Protein AF-A0AAN5BZ88-F1 (afdb_monomer_lite)

Secondary structure (DSSP, 8-state):
---------------SS-TTS-SSSPPP---GGGTSS---EEEEETTEEEEE--SSTTEEE-STTEEEEPPTTS-HHHHHHHHHHHHHHHS--TTEEEEEETTTTEEEEEETTT--EEEE--HHHHHHHSHHHHHHH-GGG--------GGGEEE--HHHHHHHH-

Structure (mmCIF, N/CA/C/O backbone):
data_AF-A0AAN5BZ88-F1
#
_entry.id   AF-A0AAN5BZ88-F1
#
loop_
_atom_site.group_PDB
_atom_site.id
_atom_site.type_symbol
_atom_site.label_atom_id
_atom_site.label_alt_id
_atom_site.label_comp_id
_atom_site.label_asym_id
_atom_site.label_entity_id
_atom_site.label_seq_id
_atom_site.pdbx_PDB_ins_code
_atom_site.Cartn_x
_atom_site.Cartn_y
_atom_site.Cartn_z
_atom_site.occupancy
_atom_site.B_iso_or_equiv
_atom_site.auth_seq_id
_atom_site.auth_comp_id
_atom_site.auth_asym_id
_atom_site.auth_atom_id
_atom_site.pdbx_PDB_model_num
ATOM 1 N N . MET A 1 1 ? 9.067 23.590 10.297 1.00 27.31 1 MET A N 1
ATOM 2 C CA . MET A 1 1 ? 9.385 24.042 8.923 1.00 27.31 1 MET A CA 1
ATOM 3 C C . MET A 1 1 ? 8.550 23.184 7.978 1.00 27.31 1 MET A C 1
ATOM 5 O O . MET A 1 1 ? 8.469 21.992 8.238 1.00 27.31 1 MET A O 1
ATOM 9 N N . PRO A 1 2 ? 7.792 23.777 7.044 1.00 32.28 2 PRO A N 1
ATOM 10 C CA . PRO A 1 2 ? 6.491 23.248 6.640 1.00 32.28 2 PRO A CA 1
ATOM 11 C C . PRO A 1 2 ? 6.585 22.141 5.582 1.00 32.28 2 PRO A C 1
ATOM 13 O O . PRO A 1 2 ? 7.257 22.300 4.566 1.00 32.28 2 PRO A O 1
ATOM 16 N N . TYR A 1 3 ? 5.845 21.057 5.822 1.00 22.91 3 TYR A N 1
ATOM 17 C CA . TYR A 1 3 ? 5.547 19.994 4.866 1.00 22.91 3 TYR A CA 1
ATOM 18 C C . TYR A 1 3 ? 4.835 20.581 3.638 1.00 22.91 3 TYR A C 1
ATOM 20 O O . TYR A 1 3 ? 3.753 21.159 3.759 1.00 22.91 3 TYR A O 1
ATOM 28 N N . ARG A 1 4 ? 5.443 20.458 2.452 1.00 26.28 4 ARG A N 1
ATOM 29 C CA . ARG A 1 4 ? 4.781 20.749 1.174 1.00 26.28 4 ARG A CA 1
ATOM 30 C C . ARG A 1 4 ? 4.199 19.456 0.619 1.00 26.28 4 ARG A C 1
ATOM 32 O O . ARG A 1 4 ? 4.914 18.612 0.099 1.00 26.28 4 ARG A O 1
ATOM 39 N N . ILE A 1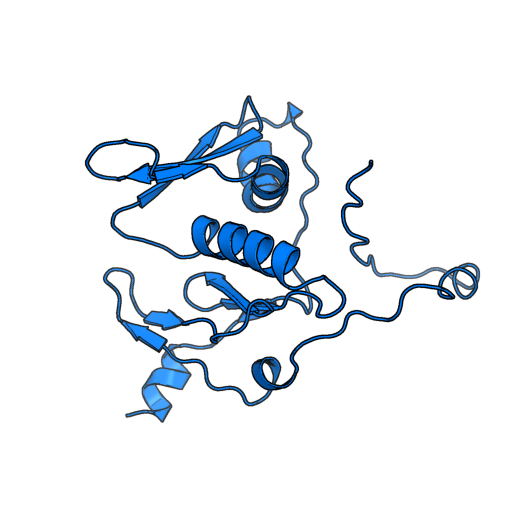 5 ? 2.887 19.345 0.768 1.00 30.27 5 ILE A N 1
ATOM 40 C CA . ILE A 1 5 ? 2.024 18.376 0.097 1.00 30.27 5 ILE A CA 1
ATOM 41 C C . ILE A 1 5 ? 1.945 18.757 -1.400 1.00 30.27 5 ILE A C 1
ATOM 43 O O . ILE A 1 5 ? 1.919 19.942 -1.730 1.00 30.27 5 ILE A O 1
ATOM 47 N N . PHE A 1 6 ? 1.973 17.738 -2.268 1.00 26.97 6 PHE A N 1
ATOM 48 C CA . PHE A 1 6 ? 2.027 17.725 -3.744 1.00 26.97 6 PHE A CA 1
ATOM 49 C C . PHE A 1 6 ? 1.334 18.873 -4.512 1.00 26.97 6 PHE A C 1
ATOM 51 O O . PHE A 1 6 ? 0.249 19.305 -4.124 1.00 26.97 6 PHE A O 1
ATOM 58 N N . PRO A 1 7 ? 1.809 19.221 -5.727 1.00 32.03 7 PRO A N 1
ATOM 59 C CA . PRO A 1 7 ? 0.920 19.629 -6.806 1.00 32.03 7 PRO A CA 1
ATOM 60 C C . PRO A 1 7 ? 0.416 18.390 -7.572 1.00 32.03 7 PRO A C 1
ATOM 62 O O . PRO A 1 7 ? 1.154 17.755 -8.321 1.00 32.03 7 PRO A O 1
ATOM 65 N N . ILE A 1 8 ? -0.865 18.061 -7.395 1.00 37.75 8 ILE A N 1
ATOM 66 C CA . ILE A 1 8 ? -1.604 17.127 -8.256 1.00 37.75 8 ILE A CA 1
ATOM 67 C C . ILE A 1 8 ? -2.076 17.920 -9.480 1.00 37.75 8 ILE A C 1
ATOM 69 O O . ILE A 1 8 ? -2.797 18.910 -9.348 1.00 37.75 8 ILE A O 1
ATOM 73 N N . ALA A 1 9 ? -1.632 17.518 -10.670 1.00 30.89 9 ALA A N 1
ATOM 74 C CA . ALA A 1 9 ? -2.003 18.153 -11.928 1.00 30.89 9 ALA A CA 1
ATOM 75 C C . ALA A 1 9 ? -3.497 17.944 -12.242 1.00 30.89 9 ALA A C 1
ATOM 77 O O . ALA A 1 9 ? -3.989 16.819 -12.274 1.00 30.89 9 ALA A O 1
ATOM 78 N N . VAL A 1 10 ? -4.204 19.044 -12.515 1.00 34.72 10 VAL A N 1
ATOM 79 C CA . VAL A 1 10 ? -5.592 19.077 -12.998 1.00 34.72 10 VAL A CA 1
ATOM 80 C C . VAL A 1 10 ? -5.574 19.455 -14.484 1.00 34.72 10 VAL A C 1
ATOM 82 O O . VAL A 1 10 ? -5.115 20.539 -14.837 1.00 34.72 10 VAL A O 1
ATOM 85 N N . GLY A 1 11 ? -6.087 18.595 -15.367 1.00 32.19 11 GLY A N 1
ATOM 86 C CA . GLY A 1 11 ? -6.571 19.003 -16.699 1.00 32.19 11 GLY A CA 1
ATOM 87 C C . GLY A 1 11 ? -8.064 19.363 -16.597 1.00 32.19 11 GLY A C 1
ATOM 88 O O . GLY A 1 11 ? -8.775 18.725 -15.835 1.00 32.19 11 GLY A O 1
ATOM 89 N N . THR A 1 12 ? -8.657 20.336 -17.297 1.00 37.38 12 THR A N 1
ATOM 90 C CA . THR A 1 12 ? -8.427 20.795 -18.675 1.00 37.38 12 THR A CA 1
ATOM 91 C C . THR A 1 12 ? -9.081 22.174 -18.957 1.00 37.38 12 THR A C 1
ATOM 93 O O . THR A 1 12 ? -10.163 22.476 -18.471 1.00 37.38 12 THR A O 1
ATOM 96 N N . SER A 1 13 ? -8.421 22.951 -19.834 1.00 34.69 13 SER A N 1
ATOM 97 C CA . SER A 1 13 ? -8.911 23.999 -20.763 1.00 34.69 13 SER A CA 1
ATOM 98 C C . SER A 1 13 ? -9.589 25.296 -20.260 1.00 34.69 13 SER A C 1
ATOM 100 O O . SER A 1 13 ? -10.814 25.383 -20.185 1.00 34.69 13 SER A O 1
ATOM 102 N N . ARG A 1 14 ? -8.797 26.386 -20.195 1.00 33.75 14 ARG A N 1
ATOM 103 C CA . ARG A 1 14 ? -9.048 27.661 -20.920 1.00 33.75 14 ARG A CA 1
ATOM 104 C C . ARG A 1 14 ? -7.797 28.570 -20.918 1.00 33.75 14 ARG A C 1
ATOM 106 O O . ARG A 1 14 ? -7.418 29.108 -19.888 1.00 33.75 14 ARG A O 1
ATOM 113 N N . SER A 1 15 ? -7.170 28.659 -22.095 1.00 39.72 15 SER A N 1
ATOM 114 C CA . SER A 1 15 ? -6.386 29.772 -22.677 1.00 39.72 15 SER A CA 1
ATOM 115 C C . SER A 1 15 ? -5.471 30.648 -21.787 1.00 39.72 15 SER A C 1
ATOM 117 O O . SER A 1 15 ? -5.923 31.531 -21.065 1.00 39.72 15 SER A O 1
ATOM 119 N N . ASP A 1 16 ? -4.163 30.474 -22.014 1.00 41.78 16 ASP A N 1
ATOM 120 C CA . ASP A 1 16 ? -3.139 31.527 -22.186 1.00 41.78 16 ASP A CA 1
ATOM 121 C C . ASP A 1 16 ? -2.553 32.334 -21.014 1.00 41.78 16 ASP A C 1
ATOM 123 O O . ASP A 1 16 ? -1.694 33.177 -21.262 1.00 41.78 16 ASP A O 1
ATOM 127 N N . THR A 1 17 ? -2.839 32.037 -19.743 1.00 37.75 17 THR A N 1
ATOM 128 C CA . THR A 1 17 ? -2.196 32.780 -18.625 1.00 37.75 17 THR A CA 1
ATOM 129 C C . THR A 1 17 ? -1.258 31.984 -17.715 1.00 37.75 17 THR A C 1
ATOM 131 O O . THR A 1 17 ? -0.637 32.572 -16.834 1.00 37.75 17 THR A O 1
ATOM 134 N N . TRP A 1 18 ? -1.036 30.687 -17.955 1.00 32.50 18 TRP A N 1
ATOM 135 C CA . TRP A 1 18 ? -0.241 29.852 -17.028 1.00 32.50 18 TRP A CA 1
ATOM 136 C C . TRP A 1 18 ? 1.118 29.379 -17.556 1.00 32.50 18 TRP A C 1
ATOM 138 O O . TRP A 1 18 ? 1.878 28.761 -16.813 1.00 32.50 18 TRP A O 1
ATOM 148 N N . LYS A 1 19 ? 1.498 29.737 -18.793 1.00 32.94 19 LYS A N 1
ATOM 149 C CA . LYS A 1 19 ? 2.838 29.428 -19.336 1.00 32.94 19 LYS A CA 1
ATOM 150 C C . LYS A 1 19 ? 3.992 30.058 -18.535 1.00 32.94 19 LYS A C 1
ATOM 152 O O . LYS A 1 19 ? 5.121 29.609 -18.672 1.00 32.94 19 LYS A O 1
ATOM 157 N N . ALA A 1 20 ? 3.726 31.063 -17.698 1.00 34.03 20 ALA A N 1
ATOM 158 C CA . ALA A 1 20 ? 4.763 31.828 -17.003 1.00 34.03 20 ALA A CA 1
ATOM 159 C C . ALA A 1 20 ? 5.091 31.349 -15.572 1.00 34.03 20 ALA A C 1
ATOM 161 O O . ALA A 1 20 ? 6.112 31.758 -15.031 1.00 34.03 20 ALA A O 1
ATOM 162 N N . ALA A 1 21 ? 4.286 30.469 -14.960 1.00 35.28 21 ALA A N 1
ATOM 163 C CA . ALA A 1 21 ? 4.571 29.939 -13.614 1.00 35.28 21 ALA A CA 1
ATOM 164 C C . ALA A 1 21 ? 5.312 28.584 -13.627 1.00 35.28 21 ALA A C 1
ATOM 166 O O . ALA A 1 21 ? 5.733 28.097 -12.581 1.00 35.28 21 ALA A O 1
ATOM 167 N N . ALA A 1 22 ? 5.523 27.994 -14.809 1.00 39.91 22 ALA A N 1
ATOM 168 C CA . ALA A 1 22 ? 6.219 26.721 -15.025 1.00 39.91 22 ALA A CA 1
ATOM 169 C C . ALA A 1 22 ? 7.761 26.843 -15.046 1.00 39.91 22 ALA A C 1
ATOM 171 O O . ALA A 1 22 ? 8.439 26.044 -15.684 1.00 39.91 22 ALA A O 1
ATOM 172 N N . LEU A 1 23 ? 8.331 27.857 -14.389 1.00 42.75 23 LEU A N 1
ATOM 173 C CA . LEU A 1 23 ? 9.754 28.200 -14.503 1.00 42.75 23 LEU A CA 1
ATOM 174 C C . LEU A 1 23 ? 10.637 27.761 -13.319 1.00 42.75 23 LEU A C 1
ATOM 176 O O . LEU A 1 23 ? 11.760 28.244 -13.221 1.00 42.75 23 LEU A O 1
ATOM 180 N N . ALA A 1 24 ? 10.204 26.847 -12.435 1.00 45.47 24 ALA A N 1
ATOM 181 C CA . ALA A 1 24 ? 11.091 26.411 -11.338 1.00 45.47 24 ALA A CA 1
ATOM 182 C C . ALA A 1 24 ? 10.955 24.976 -10.783 1.00 45.47 24 ALA A C 1
ATOM 184 O O . ALA A 1 24 ? 11.703 24.648 -9.867 1.00 45.47 24 ALA A O 1
ATOM 185 N N . ILE A 1 25 ? 10.074 24.103 -11.285 1.00 45.97 25 ILE A N 1
ATOM 186 C CA . ILE A 1 25 ? 10.046 22.684 -10.869 1.00 45.97 25 ILE A CA 1
ATOM 187 C C . ILE A 1 25 ? 9.782 21.853 -12.124 1.00 45.97 25 ILE A C 1
ATOM 189 O O . ILE A 1 25 ? 8.784 22.078 -12.807 1.00 45.97 25 ILE A O 1
ATOM 193 N N . GLY A 1 26 ? 10.729 20.990 -12.494 1.00 56.44 26 GLY A N 1
ATOM 194 C CA . GLY A 1 26 ? 10.653 20.184 -13.713 1.00 56.44 26 GLY A CA 1
ATOM 195 C C . GLY A 1 26 ? 9.444 19.248 -13.721 1.00 56.44 26 GLY A C 1
ATOM 196 O O . GLY A 1 26 ? 8.813 19.021 -12.692 1.00 56.44 26 GLY A O 1
ATOM 197 N N . SER A 1 27 ? 9.121 18.685 -14.885 1.00 66.06 27 SER A N 1
ATOM 198 C CA . SER A 1 27 ? 8.143 17.596 -14.962 1.00 66.06 27 SER A CA 1
ATOM 199 C C . SER A 1 27 ? 8.589 16.417 -14.083 1.00 66.06 27 SER A C 1
ATOM 201 O O . SER A 1 27 ? 9.800 16.196 -13.977 1.00 66.06 27 SER A O 1
ATOM 203 N N . PRO A 1 28 ? 7.648 15.675 -13.470 1.00 69.44 28 PRO A N 1
ATOM 204 C CA . PRO A 1 28 ? 7.963 14.484 -12.696 1.00 69.44 28 PRO A CA 1
ATOM 205 C C . PRO A 1 28 ? 8.879 13.535 -13.450 1.00 69.44 28 PRO A C 1
ATOM 207 O O . PRO A 1 28 ? 8.694 13.324 -14.653 1.00 69.44 28 PRO A O 1
ATOM 210 N N . THR A 1 29 ? 9.845 12.952 -12.750 1.00 81.69 29 THR A N 1
ATOM 211 C CA . THR A 1 29 ? 10.758 11.976 -13.343 1.00 81.69 29 THR A CA 1
ATOM 212 C C . THR A 1 29 ? 10.510 10.599 -12.745 1.00 81.69 29 THR A C 1
ATOM 214 O O . THR A 1 29 ? 10.405 10.437 -11.533 1.00 81.69 29 THR A O 1
ATOM 217 N N . PHE A 1 30 ? 10.405 9.588 -13.606 1.00 82.56 30 PHE A N 1
ATOM 218 C CA . PHE A 1 30 ? 10.119 8.211 -13.213 1.00 82.56 30 PHE A CA 1
ATOM 219 C C . PHE A 1 30 ? 11.254 7.268 -13.587 1.00 82.56 30 PHE A C 1
ATOM 221 O O . PHE A 1 30 ? 12.016 7.514 -14.521 1.00 82.56 30 PHE A O 1
ATOM 228 N N . GLN A 1 31 ? 11.307 6.124 -12.905 1.00 81.44 31 GLN A N 1
ATOM 229 C CA . GLN A 1 31 ? 12.074 4.972 -13.373 1.00 81.44 31 GLN A CA 1
ATOM 230 C C . GLN A 1 31 ? 11.318 4.282 -14.520 1.00 81.44 31 GLN A C 1
ATOM 232 O O . GLN A 1 31 ? 10.612 3.292 -14.323 1.00 81.44 31 GLN A O 1
ATOM 237 N N . GLU A 1 32 ? 11.440 4.847 -15.724 1.00 80.25 32 GLU A N 1
ATOM 238 C CA . GLU A 1 32 ? 10.745 4.388 -16.940 1.00 80.25 32 GLU A CA 1
ATOM 239 C C . GLU A 1 32 ? 11.026 2.919 -17.291 1.00 80.25 32 GLU A C 1
ATOM 241 O O . GLU A 1 32 ? 10.180 2.241 -17.878 1.00 80.25 32 GLU A O 1
ATOM 246 N N . GLU A 1 33 ? 12.176 2.390 -16.864 1.00 79.06 33 GLU A N 1
ATOM 247 C CA . GLU A 1 33 ? 12.562 0.985 -17.037 1.00 79.06 33 GLU A CA 1
ATOM 248 C C . GLU A 1 33 ? 11.534 -0.014 -16.477 1.00 79.06 33 GLU A C 1
ATOM 250 O O . GLU A 1 33 ? 11.450 -1.127 -16.994 1.00 79.06 33 GLU A O 1
ATOM 255 N N . TYR A 1 34 ? 10.707 0.382 -15.495 1.00 77.56 34 TYR A N 1
ATOM 256 C CA . TYR A 1 34 ? 9.659 -0.476 -14.924 1.00 77.56 34 TYR A CA 1
ATOM 257 C C . TYR A 1 34 ? 8.240 -0.211 -15.476 1.00 77.56 34 TYR A C 1
ATOM 259 O O . TYR A 1 34 ? 7.310 -0.934 -15.117 1.00 77.56 34 TYR A O 1
ATOM 267 N N . ARG A 1 35 ? 8.039 0.788 -16.352 1.00 72.62 35 ARG A N 1
ATOM 268 C CA . ARG A 1 35 ? 6.701 1.204 -16.845 1.00 72.62 35 ARG A CA 1
ATOM 269 C C . ARG A 1 35 ? 6.289 0.573 -18.172 1.00 72.62 35 ARG A C 1
ATOM 271 O O . ARG A 1 35 ? 5.109 0.313 -18.378 1.00 72.62 35 ARG A O 1
ATOM 278 N N . GLY A 1 36 ? 7.247 0.367 -19.075 1.00 70.12 36 GLY A N 1
ATOM 279 C CA . GLY A 1 36 ? 6.990 -0.085 -20.445 1.00 70.12 36 GLY A CA 1
ATOM 280 C C . GLY A 1 36 ? 6.958 -1.608 -20.592 1.00 70.12 36 GLY A C 1
ATOM 281 O O . GLY A 1 36 ? 5.971 -2.270 -20.293 1.00 70.12 36 GLY A O 1
ATOM 282 N N . SER A 1 37 ? 8.055 -2.178 -21.090 1.00 70.38 37 SER A N 1
ATOM 283 C CA . SER A 1 37 ? 8.207 -3.616 -21.369 1.00 70.38 37 SER A CA 1
ATOM 284 C C . SER A 1 37 ? 8.541 -4.463 -20.137 1.00 70.38 37 SER A C 1
ATOM 286 O O . SER A 1 37 ? 8.846 -5.651 -20.266 1.00 70.38 37 SER A O 1
ATOM 288 N N . TYR A 1 38 ? 8.512 -3.867 -18.946 1.00 79.44 38 TYR A N 1
ATOM 289 C CA . TYR A 1 38 ? 8.860 -4.551 -17.713 1.00 79.44 38 TYR A CA 1
ATOM 290 C C . TYR A 1 38 ? 7.867 -5.664 -17.393 1.00 79.44 38 TYR A C 1
ATOM 292 O O . TYR A 1 38 ? 6.656 -5.455 -17.326 1.00 79.44 38 TYR A O 1
ATOM 300 N N . VAL A 1 39 ? 8.404 -6.856 -17.146 1.00 84.06 39 VAL A N 1
ATOM 301 C CA . VAL A 1 39 ? 7.633 -8.000 -16.666 1.00 84.06 39 VAL A CA 1
ATOM 302 C C . VAL A 1 39 ? 7.884 -8.126 -15.164 1.00 84.06 39 VAL A C 1
ATOM 304 O O . VAL A 1 39 ? 8.970 -8.571 -14.780 1.00 84.06 39 VAL A O 1
ATOM 307 N N . PRO A 1 40 ? 6.918 -7.767 -14.300 1.00 85.25 40 PRO A N 1
ATOM 308 C CA . PRO A 1 40 ? 7.124 -7.819 -12.863 1.00 85.25 40 PRO A CA 1
ATOM 309 C C . PRO A 1 40 ? 7.332 -9.253 -12.382 1.00 85.25 40 PRO A C 1
ATOM 311 O O . PRO A 1 40 ? 6.865 -10.241 -12.970 1.00 85.25 40 PRO A O 1
ATOM 314 N N . LYS A 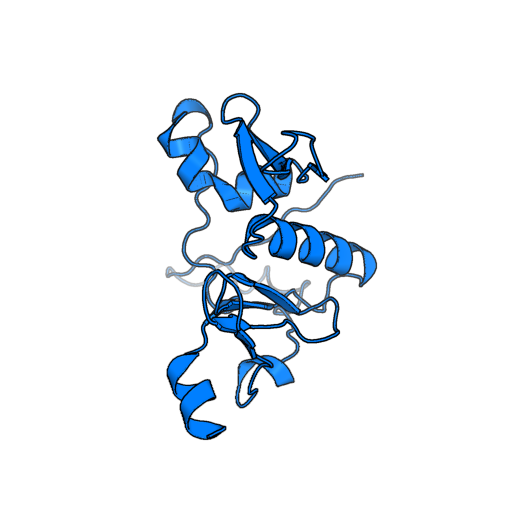1 41 ? 8.036 -9.386 -11.260 1.00 89.06 41 LYS A N 1
ATOM 315 C CA . LYS A 1 41 ? 8.007 -10.634 -10.502 1.00 89.06 41 LYS A CA 1
ATOM 316 C C . LYS A 1 41 ? 6.605 -10.788 -9.909 1.00 89.06 41 LYS A C 1
ATOM 318 O O . LYS A 1 41 ? 6.038 -9.831 -9.397 1.00 89.06 41 LYS A O 1
ATOM 323 N N . VAL A 1 42 ? 6.059 -11.995 -9.997 1.00 89.31 42 VAL A N 1
ATOM 324 C CA . VAL A 1 42 ? 4.740 -12.350 -9.468 1.00 89.31 42 VAL A CA 1
ATOM 325 C C . VAL A 1 42 ? 4.922 -13.559 -8.563 1.00 89.31 42 VAL A C 1
ATOM 327 O O . VAL A 1 42 ? 5.705 -14.454 -8.895 1.00 89.31 42 VAL A O 1
ATOM 330 N N . ILE A 1 43 ? 4.237 -13.557 -7.427 1.00 88.88 43 ILE A N 1
ATOM 331 C CA . ILE A 1 43 ? 4.188 -14.654 -6.460 1.00 88.88 43 ILE A CA 1
ATOM 332 C C . ILE A 1 43 ? 2.744 -15.119 -6.289 1.00 88.88 43 ILE A C 1
ATOM 334 O O . ILE A 1 43 ? 1.816 -14.339 -6.492 1.00 88.88 43 ILE A O 1
ATOM 338 N N . ASP A 1 44 ? 2.565 -16.388 -5.939 1.00 87.56 44 ASP A N 1
ATOM 339 C CA . ASP A 1 44 ? 1.264 -16.921 -5.545 1.00 87.56 44 ASP A CA 1
ATOM 340 C C . ASP A 1 44 ? 1.116 -16.800 -4.026 1.00 87.56 44 ASP A C 1
ATOM 342 O O . ASP A 1 44 ? 2.041 -17.129 -3.278 1.00 87.56 44 ASP A O 1
ATOM 346 N N . THR A 1 45 ? -0.020 -16.281 -3.577 1.00 84.38 45 THR A N 1
ATOM 347 C CA . THR A 1 45 ? -0.328 -16.042 -2.164 1.00 84.38 45 THR A CA 1
ATOM 348 C C . THR A 1 45 ? -1.651 -16.718 -1.812 1.00 84.38 45 THR A C 1
ATOM 350 O O . THR A 1 45 ? -2.421 -17.095 -2.692 1.00 84.38 45 THR A O 1
ATOM 353 N N . GLY A 1 46 ? -1.985 -16.809 -0.521 1.00 81.31 46 GLY A N 1
ATOM 354 C CA . GLY A 1 46 ? -3.311 -17.277 -0.092 1.00 81.31 46 GLY A CA 1
ATOM 355 C C . GLY A 1 46 ? -4.490 -16.454 -0.648 1.00 81.31 46 GLY A C 1
ATOM 356 O O . GLY A 1 46 ? -5.622 -16.927 -0.615 1.00 81.31 46 GLY A O 1
ATOM 357 N N . TYR A 1 47 ? -4.230 -15.257 -1.193 1.00 79.44 47 TYR A N 1
ATOM 358 C CA . TYR A 1 47 ? -5.210 -14.380 -1.845 1.00 79.44 47 TYR A CA 1
ATOM 359 C C . TYR A 1 47 ? -5.105 -14.356 -3.375 1.00 79.44 47 TYR A C 1
ATOM 361 O O . TYR A 1 47 ? -5.769 -13.549 -4.027 1.00 79.44 47 TYR A O 1
ATOM 369 N N . GLY A 1 48 ? -4.289 -15.239 -3.954 1.00 86.06 48 GLY A N 1
ATOM 370 C CA . GLY A 1 48 ? -4.015 -15.311 -5.384 1.00 86.06 48 GLY A CA 1
ATOM 371 C C . GLY A 1 48 ? -2.708 -14.630 -5.784 1.00 86.06 48 GLY A C 1
ATOM 372 O O . GLY A 1 48 ? -1.836 -14.352 -4.956 1.00 86.06 48 GLY A O 1
ATOM 373 N N . LEU A 1 49 ? -2.562 -14.384 -7.088 1.00 88.88 49 LEU A N 1
ATOM 374 C CA . LEU A 1 49 ? -1.342 -13.824 -7.661 1.00 88.88 49 LEU A CA 1
ATOM 375 C C . LEU A 1 49 ? -1.119 -12.380 -7.214 1.00 88.88 49 LEU A C 1
ATOM 377 O O . LEU A 1 49 ? -2.034 -11.555 -7.249 1.00 88.88 49 LEU A O 1
ATOM 381 N N . GLN A 1 50 ? 0.131 -12.070 -6.885 1.00 90.88 50 GLN A N 1
ATOM 382 C CA . GLN A 1 50 ? 0.538 -10.741 -6.468 1.00 90.88 50 GLN A CA 1
ATOM 383 C C . GLN A 1 50 ? 1.862 -10.304 -7.108 1.00 90.88 50 GLN A C 1
ATOM 385 O O . GLN A 1 50 ? 2.827 -11.069 -7.153 1.00 90.88 50 GLN A O 1
ATOM 390 N N . VAL A 1 51 ? 1.928 -9.054 -7.571 1.00 91.81 51 VAL A N 1
ATOM 391 C CA . VAL A 1 51 ? 3.162 -8.415 -8.045 1.00 91.81 51 VAL A CA 1
ATOM 392 C C . VAL A 1 51 ? 4.095 -8.091 -6.885 1.00 91.81 51 VAL A C 1
ATOM 394 O O . VAL A 1 51 ? 3.675 -7.660 -5.814 1.00 91.81 51 VAL A O 1
ATOM 397 N N . VAL A 1 52 ? 5.388 -8.261 -7.127 1.00 90.75 52 VAL A N 1
ATOM 398 C CA . VAL A 1 52 ? 6.451 -7.854 -6.211 1.00 90.75 52 VAL A CA 1
ATOM 399 C C . VAL A 1 52 ? 7.099 -6.600 -6.778 1.00 90.75 52 VAL A C 1
ATOM 401 O O . VAL A 1 52 ? 7.534 -6.598 -7.933 1.00 90.75 52 VAL A O 1
ATOM 404 N N . ALA A 1 53 ? 7.158 -5.542 -5.971 1.00 92.00 53 ALA A N 1
ATOM 405 C CA . ALA A 1 53 ? 7.852 -4.321 -6.348 1.00 92.00 53 ALA A CA 1
ATOM 406 C C . ALA A 1 53 ? 9.356 -4.590 -6.551 1.00 92.00 53 ALA A C 1
ATOM 408 O O . ALA A 1 53 ? 9.937 -5.406 -5.828 1.00 92.00 53 ALA A O 1
ATOM 409 N N . PRO A 1 54 ? 10.006 -3.924 -7.521 1.00 90.50 54 PRO A N 1
ATOM 410 C CA . PRO A 1 54 ? 11.451 -4.006 -7.677 1.00 90.50 54 PRO A CA 1
ATOM 411 C C . PRO A 1 54 ? 12.182 -3.441 -6.447 1.00 90.50 54 PRO A C 1
ATOM 413 O O . PRO A 1 54 ? 11.626 -2.656 -5.669 1.00 90.50 54 PRO A O 1
ATOM 416 N N . ASP A 1 55 ? 13.445 -3.839 -6.281 1.00 91.12 55 ASP A N 1
ATOM 417 C CA . ASP A 1 55 ? 14.309 -3.405 -5.174 1.00 91.12 55 ASP A CA 1
ATOM 418 C C . ASP A 1 55 ? 14.843 -1.982 -5.409 1.00 91.12 55 ASP A C 1
ATOM 420 O O . ASP A 1 55 ? 16.000 -1.740 -5.742 1.00 91.12 55 ASP A O 1
ATOM 424 N N . THR A 1 56 ? 13.928 -1.023 -5.331 1.00 90.19 56 THR A N 1
ATOM 425 C CA . THR A 1 56 ? 14.153 0.410 -5.514 1.00 90.19 56 THR A CA 1
ATOM 426 C C . THR A 1 56 ? 13.162 1.166 -4.635 1.00 90.19 56 THR A C 1
ATOM 428 O O . THR A 1 56 ? 12.015 0.731 -4.502 1.00 90.19 56 THR A O 1
ATOM 431 N N . PRO A 1 57 ? 13.539 2.292 -4.012 1.00 89.62 57 PRO A N 1
ATOM 432 C CA . PRO A 1 57 ? 12.590 3.060 -3.217 1.00 89.62 57 PRO A CA 1
ATOM 433 C C . PRO A 1 57 ? 11.502 3.702 -4.097 1.00 89.62 57 PRO A C 1
ATOM 435 O O . PRO A 1 57 ? 10.383 3.875 -3.636 1.00 89.62 57 PRO A O 1
ATOM 438 N N . TYR A 1 58 ? 11.775 3.976 -5.376 1.00 90.94 58 TYR A N 1
ATOM 439 C CA . TYR A 1 58 ? 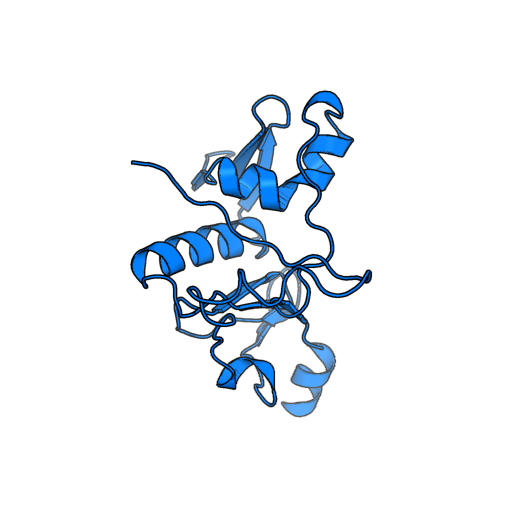10.893 4.761 -6.254 1.00 90.94 58 TYR A CA 1
ATOM 440 C C . TYR A 1 58 ? 9.740 3.979 -6.900 1.00 90.94 58 TYR A C 1
ATOM 442 O O . TYR A 1 58 ? 8.992 4.537 -7.701 1.00 90.94 58 TYR A O 1
ATOM 450 N N . VAL A 1 59 ? 9.583 2.694 -6.583 1.00 92.31 59 VAL A N 1
ATOM 451 C CA . VAL A 1 59 ? 8.471 1.873 -7.076 1.00 92.31 59 VAL A CA 1
ATOM 452 C C . VAL A 1 59 ? 7.907 1.066 -5.915 1.00 92.31 59 VAL A C 1
ATOM 454 O O . VAL A 1 59 ? 8.631 0.290 -5.293 1.00 92.31 59 VAL A O 1
ATOM 457 N N . ALA A 1 60 ? 6.621 1.249 -5.636 1.00 93.38 60 ALA A N 1
ATOM 458 C CA . ALA A 1 60 ? 5.891 0.613 -4.547 1.00 93.38 60 ALA A CA 1
ATOM 459 C C . ALA A 1 60 ? 4.851 -0.369 -5.094 1.00 93.38 60 ALA A C 1
ATOM 461 O O . ALA A 1 60 ? 4.203 -0.096 -6.109 1.00 93.38 60 ALA A O 1
ATOM 462 N N . ALA A 1 61 ? 4.645 -1.496 -4.417 1.00 93.19 61 ALA A N 1
ATOM 463 C CA . ALA A 1 61 ? 3.470 -2.323 -4.667 1.00 93.19 61 ALA A CA 1
ATOM 464 C C . ALA A 1 61 ? 2.222 -1.594 -4.145 1.00 93.19 61 ALA A C 1
ATOM 466 O O . ALA A 1 61 ? 2.163 -1.192 -2.989 1.00 93.19 61 ALA A O 1
ATOM 467 N N . ALA A 1 62 ? 1.232 -1.405 -5.015 1.00 91.38 62 ALA A N 1
ATOM 468 C CA . ALA A 1 62 ? 0.032 -0.610 -4.741 1.00 91.38 62 ALA A CA 1
ATOM 469 C C . ALA A 1 62 ? -1.256 -1.451 -4.806 1.00 91.38 62 ALA A C 1
ATOM 471 O O . ALA A 1 62 ? -2.322 -0.979 -5.215 1.00 91.38 62 ALA A O 1
ATOM 472 N N . GLY A 1 63 ? -1.129 -2.739 -4.488 1.00 89.56 63 GLY A N 1
ATOM 473 C CA . GLY A 1 63 ? -2.180 -3.747 -4.579 1.00 89.56 63 GLY A CA 1
ATOM 474 C C . GLY A 1 63 ? -1.704 -5.038 -5.250 1.00 89.56 63 GLY A C 1
ATOM 475 O O . GLY A 1 63 ? -0.546 -5.131 -5.662 1.00 89.56 63 GLY A O 1
ATOM 476 N N . PRO A 1 64 ? -2.600 -6.030 -5.420 1.00 88.25 64 PRO A N 1
ATOM 477 C CA . PRO A 1 64 ? -2.239 -7.341 -5.958 1.00 88.25 64 PRO A CA 1
ATOM 478 C C . PRO A 1 64 ? -1.588 -7.275 -7.339 1.00 88.25 64 PRO A C 1
ATOM 480 O O . PRO A 1 64 ? -0.643 -7.995 -7.619 1.00 88.25 64 PRO A O 1
ATOM 483 N N . ASN A 1 65 ? -2.054 -6.387 -8.215 1.00 89.94 65 ASN A N 1
ATOM 484 C CA . ASN A 1 65 ? -1.594 -6.318 -9.599 1.00 89.94 65 ASN A CA 1
ATOM 485 C C . ASN A 1 65 ? -1.110 -4.930 -10.023 1.00 89.94 65 ASN A C 1
ATOM 487 O O . ASN A 1 65 ? -1.142 -4.612 -11.211 1.00 89.94 65 ASN A O 1
ATOM 491 N N . LYS A 1 66 ? -0.706 -4.079 -9.074 1.00 89.94 66 LYS A N 1
ATOM 492 C CA . LYS A 1 66 ? -0.409 -2.671 -9.356 1.00 89.94 66 LYS A CA 1
ATOM 493 C C . LYS A 1 66 ? 0.935 -2.246 -8.795 1.00 89.94 66 LYS A C 1
ATOM 495 O O . LYS A 1 66 ? 1.248 -2.562 -7.651 1.00 89.94 66 LYS A O 1
ATOM 500 N N . LEU A 1 67 ? 1.679 -1.477 -9.583 1.00 91.69 67 LEU A N 1
ATOM 501 C CA . LEU A 1 67 ? 2.870 -0.767 -9.128 1.00 91.69 67 LEU A CA 1
ATOM 502 C C . LEU A 1 67 ? 2.628 0.740 -9.195 1.00 91.69 67 LEU A C 1
ATOM 504 O O . LEU A 1 67 ? 2.137 1.254 -10.201 1.00 91.69 67 LEU A O 1
ATOM 508 N N . TYR A 1 68 ? 2.975 1.430 -8.115 1.00 90.12 68 TYR A N 1
ATOM 509 C CA . TYR A 1 68 ? 2.962 2.881 -8.012 1.00 90.12 68 TYR A CA 1
ATOM 510 C C . TYR A 1 68 ? 4.385 3.415 -8.145 1.00 90.12 68 TYR A C 1
ATOM 512 O O . TYR A 1 68 ? 5.306 2.929 -7.493 1.00 90.12 68 TYR A O 1
ATOM 520 N N . PHE A 1 69 ? 4.556 4.432 -8.976 1.00 90.38 69 PHE A N 1
ATOM 521 C CA . PHE A 1 69 ? 5.839 5.059 -9.255 1.00 90.38 69 PHE A CA 1
ATOM 522 C C . PHE A 1 69 ? 5.941 6.362 -8.487 1.00 90.38 69 PHE A C 1
ATOM 524 O O . PHE A 1 69 ? 5.080 7.219 -8.631 1.00 90.38 69 PHE A O 1
ATOM 531 N N . ILE A 1 70 ? 6.988 6.521 -7.691 1.00 88.19 70 ILE A N 1
ATOM 532 C CA . ILE A 1 70 ? 7.251 7.731 -6.915 1.00 88.19 70 ILE A CA 1
ATOM 533 C C . ILE A 1 70 ? 8.239 8.597 -7.700 1.00 88.19 70 ILE A C 1
ATOM 535 O O . ILE A 1 70 ? 9.133 8.077 -8.368 1.00 88.19 70 ILE A O 1
ATOM 539 N N . ASP A 1 71 ? 8.059 9.916 -7.638 1.00 86.31 71 ASP A N 1
ATOM 540 C CA . ASP A 1 71 ? 8.908 10.873 -8.349 1.00 86.31 71 ASP A CA 1
ATOM 541 C C . ASP A 1 71 ? 10.361 10.746 -7.879 1.00 86.31 71 ASP A C 1
ATOM 543 O O . ASP A 1 71 ? 10.642 10.769 -6.676 1.00 86.31 71 ASP A O 1
ATOM 547 N N . THR A 1 72 ? 11.294 10.630 -8.821 1.00 86.81 72 THR A N 1
ATOM 548 C CA . THR A 1 72 ? 12.724 10.517 -8.520 1.00 86.81 72 THR A CA 1
ATOM 549 C C . THR A 1 72 ? 13.356 11.840 -8.096 1.00 86.81 72 THR A C 1
ATOM 551 O O . THR A 1 72 ? 14.513 11.851 -7.681 1.00 86.81 72 THR A O 1
ATOM 554 N N . GLN A 1 73 ? 12.613 12.951 -8.167 1.00 86.62 73 GLN A N 1
ATOM 555 C CA . GLN A 1 73 ? 13.036 14.237 -7.608 1.00 86.62 73 GLN A CA 1
ATOM 556 C C . GLN A 1 73 ? 13.026 14.262 -6.072 1.00 86.62 73 GLN A C 1
ATOM 558 O O . GLN A 1 73 ? 13.700 15.105 -5.478 1.00 86.62 73 GLN A O 1
ATOM 563 N N . PHE A 1 74 ? 12.266 13.374 -5.422 1.00 83.69 74 PHE A N 1
ATOM 564 C CA . PHE A 1 74 ? 12.260 13.267 -3.964 1.00 83.69 74 PHE A CA 1
ATOM 565 C C . PHE A 1 74 ? 13.520 12.569 -3.453 1.00 83.69 74 PHE A C 1
ATOM 567 O O . PHE A 1 74 ? 14.076 11.686 -4.107 1.00 83.69 74 PHE A O 1
ATOM 574 N N . ASP A 1 75 ? 13.964 12.948 -2.255 1.00 88.69 75 ASP A N 1
ATOM 575 C CA . ASP A 1 75 ? 15.111 12.305 -1.633 1.00 88.69 75 ASP A CA 1
ATOM 576 C C . ASP A 1 75 ? 14.796 10.836 -1.264 1.00 88.69 75 ASP A C 1
ATOM 578 O O . ASP A 1 75 ? 13.657 10.506 -0.910 1.00 88.69 75 ASP A O 1
ATOM 582 N N . PRO A 1 76 ? 15.791 9.930 -1.312 1.00 88.19 76 PRO A N 1
ATOM 583 C CA . PRO A 1 76 ? 15.558 8.508 -1.080 1.00 88.19 76 PRO A CA 1
ATOM 584 C C . PRO A 1 76 ? 14.964 8.165 0.292 1.00 88.19 76 PRO A C 1
ATOM 586 O O . PRO A 1 76 ? 14.308 7.131 0.411 1.00 88.19 76 PRO A O 1
ATOM 589 N N . GLU A 1 77 ? 15.212 8.964 1.334 1.00 90.31 77 GLU A N 1
ATOM 590 C CA . GLU A 1 77 ? 14.698 8.686 2.681 1.00 90.31 77 GLU A CA 1
ATOM 591 C C . GLU A 1 77 ? 13.197 8.962 2.754 1.00 90.31 77 GLU A C 1
ATOM 593 O O . GLU A 1 77 ? 12.431 8.091 3.177 1.00 90.31 77 GLU A O 1
ATOM 598 N N . THR A 1 78 ? 12.762 10.112 2.237 1.00 89.25 78 THR A N 1
ATOM 599 C CA . THR A 1 78 ? 11.342 10.446 2.084 1.00 89.25 78 THR A CA 1
ATOM 600 C C . THR A 1 78 ? 10.627 9.403 1.234 1.00 89.25 78 THR A C 1
ATOM 602 O O . THR A 1 78 ? 9.558 8.919 1.605 1.00 89.25 78 THR A O 1
ATOM 605 N N . VAL A 1 79 ? 11.229 8.996 0.114 1.00 91.69 79 VAL A N 1
ATOM 606 C CA . VAL A 1 79 ? 10.622 8.013 -0.792 1.00 91.69 79 VAL A CA 1
ATOM 607 C C . VAL A 1 79 ? 10.486 6.640 -0.140 1.00 91.69 79 VAL A C 1
ATOM 609 O O . VAL A 1 79 ? 9.457 5.993 -0.320 1.00 91.69 79 VAL A O 1
ATOM 612 N N . LYS A 1 80 ? 11.470 6.192 0.651 1.00 92.69 80 LYS A N 1
ATOM 613 C CA . LYS A 1 80 ? 11.352 4.939 1.417 1.00 92.69 80 LYS A CA 1
ATOM 614 C C . LYS A 1 80 ? 10.154 4.970 2.356 1.00 92.69 80 LYS A C 1
ATOM 616 O O . LYS A 1 80 ? 9.404 4.000 2.401 1.00 92.69 80 LYS A O 1
ATOM 621 N N . HIS A 1 81 ? 9.961 6.085 3.055 1.00 92.06 81 HIS A N 1
ATOM 622 C CA . HIS A 1 81 ? 8.818 6.245 3.943 1.00 92.06 81 HIS A CA 1
ATOM 623 C C . HIS A 1 81 ? 7.494 6.219 3.166 1.00 92.06 81 HIS A C 1
ATOM 625 O O . HIS A 1 81 ? 6.598 5.457 3.512 1.00 92.06 81 HIS A O 1
ATOM 631 N N . VAL A 1 82 ? 7.390 6.967 2.061 1.00 90.88 82 VAL A N 1
ATOM 632 C CA . VAL A 1 82 ? 6.207 6.950 1.178 1.00 90.88 82 VAL A CA 1
ATOM 633 C C . VAL A 1 82 ? 5.910 5.533 0.679 1.00 90.88 82 VAL A C 1
ATOM 635 O O . VAL A 1 82 ? 4.766 5.082 0.741 1.00 90.88 82 VAL A O 1
ATOM 638 N N . LYS A 1 83 ? 6.937 4.821 0.199 1.00 94.06 83 LYS A N 1
ATOM 639 C CA . LYS A 1 83 ? 6.823 3.445 -0.293 1.00 94.06 83 LYS A CA 1
ATOM 640 C C . LYS A 1 83 ? 6.274 2.517 0.784 1.00 94.06 83 LYS A C 1
ATOM 642 O O . LYS A 1 83 ? 5.327 1.789 0.509 1.00 94.06 83 LYS A O 1
ATOM 647 N N . GLU A 1 84 ? 6.811 2.581 1.999 1.00 95.12 84 GLU A N 1
ATOM 648 C CA . GLU A 1 84 ? 6.340 1.764 3.119 1.00 95.12 84 GLU A CA 1
ATOM 649 C C . GLU A 1 84 ? 4.862 2.027 3.439 1.00 95.12 84 GLU A C 1
ATOM 651 O O . GLU A 1 84 ? 4.089 1.075 3.552 1.00 95.12 84 GLU A O 1
ATOM 656 N N . GLN A 1 85 ? 4.444 3.298 3.511 1.00 94.50 85 GLN A N 1
ATOM 657 C CA . GLN A 1 85 ? 3.043 3.662 3.764 1.00 94.50 85 GLN A CA 1
ATOM 658 C C . GLN A 1 85 ? 2.106 3.096 2.681 1.00 94.50 8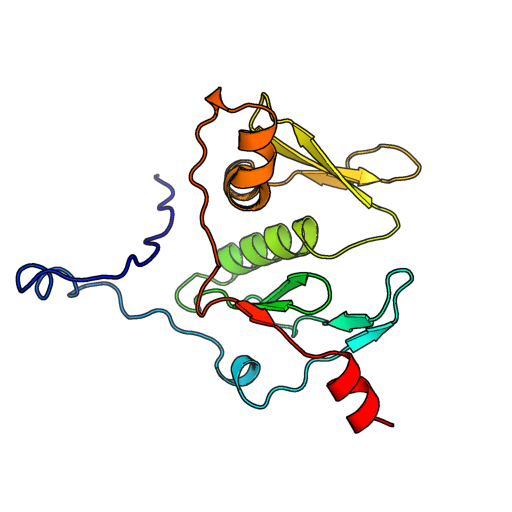5 GLN A C 1
ATOM 660 O O . GLN A 1 85 ? 1.053 2.544 3.002 1.00 94.50 85 GLN A O 1
ATOM 665 N N . ILE A 1 86 ? 2.491 3.195 1.401 1.00 92.56 86 ILE A N 1
ATOM 666 C CA . ILE A 1 86 ? 1.702 2.669 0.275 1.00 92.56 86 ILE A CA 1
ATOM 667 C C . ILE A 1 86 ? 1.625 1.142 0.332 1.00 92.56 86 ILE A C 1
ATOM 669 O O . ILE A 1 86 ? 0.529 0.584 0.245 1.00 92.56 86 ILE A O 1
ATOM 673 N N . GLU A 1 87 ? 2.761 0.461 0.484 1.00 94.25 87 GLU A N 1
ATOM 674 C CA . GLU A 1 87 ? 2.809 -1.002 0.472 1.00 94.25 87 GLU A CA 1
ATOM 675 C C . GLU A 1 87 ? 2.014 -1.577 1.641 1.00 94.25 87 GLU A C 1
ATOM 677 O O . GLU A 1 87 ? 1.145 -2.417 1.424 1.00 94.25 87 GLU A O 1
ATOM 682 N N . LYS A 1 88 ? 2.208 -1.058 2.859 1.00 94.00 88 LYS A N 1
ATOM 683 C CA . LYS A 1 88 ? 1.453 -1.498 4.040 1.00 94.00 88 LYS A CA 1
ATOM 684 C C . LYS A 1 88 ? -0.049 -1.262 3.903 1.00 94.00 88 LYS A C 1
ATOM 686 O O . LYS A 1 88 ? -0.836 -2.100 4.323 1.00 94.00 88 LYS A O 1
ATOM 691 N N . ALA A 1 89 ? -0.468 -0.154 3.299 1.00 90.56 89 ALA A N 1
ATOM 692 C CA . ALA A 1 89 ? -1.889 0.148 3.152 1.00 90.56 89 ALA A CA 1
ATOM 693 C C . ALA A 1 89 ? -2.603 -0.686 2.078 1.00 90.56 89 ALA A C 1
ATOM 695 O O . ALA A 1 89 ? -3.824 -0.834 2.137 1.00 90.56 89 ALA A O 1
ATOM 696 N N . THR A 1 90 ? -1.881 -1.152 1.055 1.00 89.69 90 THR A N 1
ATOM 697 C CA . THR A 1 90 ? -2.507 -1.637 -0.188 1.00 89.69 90 THR A CA 1
ATOM 698 C C . THR A 1 90 ? -2.191 -3.084 -0.527 1.00 89.69 90 THR A C 1
ATOM 700 O O . THR A 1 90 ? -2.978 -3.720 -1.230 1.00 89.69 90 THR A O 1
ATOM 703 N N . VAL A 1 91 ? -1.067 -3.615 -0.047 1.00 89.50 91 VAL A N 1
ATOM 704 C CA . VAL A 1 91 ? -0.691 -5.010 -0.247 1.00 89.50 91 VAL A CA 1
ATOM 705 C C . VAL A 1 91 ? -1.446 -5.881 0.757 1.00 89.50 91 VAL A C 1
ATOM 707 O O . VAL A 1 91 ? -1.252 -5.717 1.961 1.00 89.50 91 VAL A O 1
ATOM 710 N N . PRO A 1 92 ? -2.282 -6.831 0.300 1.00 82.62 92 PRO A N 1
ATOM 711 C CA . PRO A 1 92 ? -2.956 -7.745 1.210 1.00 82.62 92 PRO A CA 1
ATOM 712 C C . PRO A 1 92 ? -1.953 -8.616 1.972 1.00 82.62 92 PRO A C 1
ATOM 714 O O . PRO A 1 92 ? -1.051 -9.205 1.376 1.00 82.62 92 PRO A O 1
ATOM 717 N N . ASN A 1 93 ? -2.154 -8.749 3.282 1.00 85.38 93 ASN A N 1
ATOM 718 C CA . ASN A 1 93 ? -1.412 -9.665 4.142 1.00 85.38 93 ASN A CA 1
ATOM 719 C C . ASN A 1 93 ? -2.416 -10.495 4.958 1.00 85.38 93 ASN A C 1
ATOM 721 O O . ASN A 1 93 ? -3.263 -9.903 5.618 1.00 85.38 93 ASN A 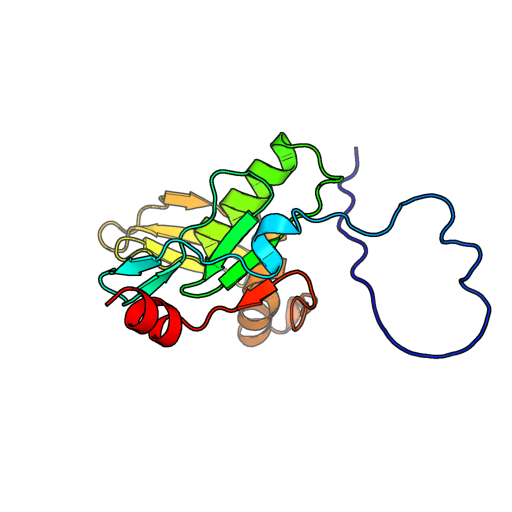O 1
ATOM 725 N N . PRO A 1 94 ? -2.368 -11.841 4.937 1.00 83.44 94 PRO A N 1
ATOM 726 C CA . PRO A 1 94 ? -3.376 -12.663 5.617 1.00 83.44 94 PRO A CA 1
ATOM 727 C C . PRO A 1 94 ? -3.377 -12.532 7.130 1.00 83.44 94 PRO A C 1
ATOM 729 O O . PRO A 1 94 ? -4.387 -12.795 7.784 1.00 83.44 94 PRO A O 1
ATOM 732 N N . GLU A 1 95 ? -2.252 -12.112 7.686 1.00 88.38 95 GLU A N 1
ATOM 733 C CA . GLU A 1 95 ? -2.085 -11.964 9.121 1.00 88.38 95 GLU A CA 1
ATOM 734 C C . GLU A 1 95 ? -2.465 -10.566 9.609 1.00 88.38 95 GLU A C 1
ATOM 736 O O . GLU A 1 95 ? -2.462 -10.342 10.815 1.00 88.38 95 GLU A O 1
ATOM 741 N N . GLU A 1 96 ? -2.813 -9.637 8.711 1.00 91.38 96 GLU A N 1
ATOM 742 C CA . GLU A 1 96 ? -3.085 -8.241 9.053 1.00 91.38 96 GLU A CA 1
ATOM 743 C C . GLU A 1 96 ? -4.359 -7.710 8.379 1.00 91.38 96 GLU A C 1
ATOM 745 O O . GLU A 1 96 ? -4.738 -8.116 7.282 1.00 91.38 96 GLU A O 1
ATOM 750 N N . TYR A 1 97 ? -5.012 -6.743 9.017 1.00 91.25 97 TYR A N 1
ATOM 751 C CA . TYR A 1 97 ? -6.086 -5.964 8.407 1.00 91.25 97 TYR A CA 1
ATOM 752 C C . TYR A 1 97 ? -5.919 -4.478 8.718 1.00 91.25 97 TYR A C 1
ATOM 754 O O . TYR A 1 97 ? -5.380 -4.100 9.759 1.00 91.25 97 TYR A O 1
ATOM 762 N N . VAL A 1 98 ? -6.404 -3.625 7.814 1.00 93.12 98 VAL A N 1
ATOM 763 C CA . VAL A 1 98 ? -6.407 -2.171 8.010 1.00 93.12 98 VAL A CA 1
ATOM 764 C C . VAL A 1 98 ? -7.626 -1.790 8.853 1.00 93.12 98 VAL A C 1
ATOM 766 O O . VAL A 1 98 ? -8.769 -1.920 8.414 1.00 93.12 98 VAL A O 1
ATOM 769 N N . ALA A 1 99 ? -7.382 -1.303 10.064 1.00 94.50 99 ALA A N 1
ATOM 770 C CA . ALA A 1 99 ? -8.367 -0.678 10.931 1.00 94.50 99 ALA A CA 1
ATOM 771 C C . ALA A 1 99 ? -8.393 0.832 10.661 1.00 94.50 99 ALA A C 1
ATOM 773 O O . ALA A 1 99 ? -7.400 1.520 10.883 1.00 94.50 99 ALA A O 1
ATOM 774 N N . ILE A 1 100 ? -9.523 1.346 10.179 1.00 94.38 100 ILE A N 1
ATOM 775 C CA . ILE A 1 100 ? -9.711 2.768 9.865 1.00 94.38 100 ILE A CA 1
ATOM 776 C C . ILE A 1 100 ? -10.551 3.411 10.969 1.00 94.38 100 ILE A C 1
ATOM 778 O O . ILE A 1 100 ? -11.621 2.900 11.296 1.00 94.38 100 ILE A O 1
ATOM 782 N N . ASP A 1 101 ? -10.089 4.543 11.495 1.00 93.81 101 ASP A N 1
ATOM 783 C CA . ASP A 1 101 ? -10.870 5.429 12.358 1.00 93.81 101 ASP A CA 1
ATOM 784 C C . ASP A 1 101 ? -11.262 6.675 11.550 1.00 93.81 101 ASP A C 1
ATOM 786 O O . ASP A 1 101 ? -10.439 7.534 11.224 1.00 93.81 101 ASP A O 1
ATOM 790 N N . ASP A 1 102 ? -12.544 6.749 11.199 1.00 90.62 102 ASP A N 1
ATOM 791 C CA . ASP A 1 102 ? -13.156 7.826 10.419 1.00 90.62 102 ASP A CA 1
ATOM 792 C C . ASP A 1 102 ? -13.613 9.026 11.271 1.00 90.62 102 ASP A C 1
ATOM 794 O O . ASP A 1 102 ? -14.116 10.014 10.734 1.00 90.62 102 ASP A O 1
ATOM 798 N N . VAL A 1 103 ? -13.400 8.999 12.586 1.00 90.62 103 VAL A N 1
ATOM 799 C CA . VAL A 1 103 ? -13.585 10.160 13.464 1.00 90.62 103 VAL A CA 1
ATOM 800 C C . VAL A 1 103 ? -12.272 10.928 13.575 1.00 90.62 103 VAL A C 1
ATOM 802 O O . VAL A 1 103 ? -12.250 12.147 13.398 1.00 90.62 103 VAL A O 1
ATOM 805 N N . SER A 1 104 ? -11.162 10.226 13.814 1.00 93.12 104 SER A N 1
ATOM 806 C CA . SER A 1 104 ? -9.827 10.842 13.870 1.00 93.12 104 SER A CA 1
ATOM 807 C C . SER A 1 104 ? -9.148 10.970 12.498 1.00 93.12 104 SER A C 1
ATOM 809 O O . SER A 1 104 ? -8.143 11.681 12.360 1.00 93.12 104 SER A O 1
ATOM 811 N N . ALA A 1 105 ? -9.723 10.335 11.470 1.00 93.19 105 ALA A N 1
ATOM 812 C CA . ALA A 1 105 ? -9.161 10.215 10.130 1.00 93.19 105 ALA A CA 1
ATOM 813 C C . ALA A 1 105 ? -7.737 9.632 10.170 1.00 93.19 105 ALA A C 1
ATOM 815 O O . ALA A 1 105 ? -6.788 10.220 9.640 1.00 93.19 105 ALA A O 1
ATOM 816 N N . THR A 1 106 ? -7.610 8.491 10.850 1.00 95.62 106 THR A N 1
ATOM 817 C CA . THR A 1 106 ? -6.376 7.710 11.007 1.00 95.62 106 THR A CA 1
ATOM 818 C C . THR A 1 106 ? -6.599 6.263 10.569 1.00 95.62 106 THR A C 1
ATOM 820 O O . THR A 1 106 ? -7.731 5.832 10.329 1.00 95.62 106 THR A O 1
ATOM 823 N N . ALA A 1 107 ? -5.510 5.516 10.399 1.00 94.62 107 ALA A N 1
ATOM 824 C CA . ALA A 1 107 ? -5.570 4.101 10.074 1.00 94.62 107 ALA A CA 1
ATOM 825 C C . ALA A 1 107 ? -4.371 3.352 10.669 1.00 94.62 107 ALA A C 1
ATOM 827 O O . ALA A 1 107 ? -3.267 3.886 10.774 1.00 94.62 107 ALA A O 1
ATOM 828 N N . GLU A 1 108 ? -4.588 2.095 11.026 1.00 96.50 108 GLU A N 1
ATOM 829 C CA . GLU A 1 108 ? -3.587 1.202 11.605 1.00 96.50 108 GLU A CA 1
ATOM 830 C C . GLU A 1 108 ? -3.678 -0.167 10.935 1.00 96.50 108 GLU A C 1
ATOM 832 O O . GLU A 1 108 ? -4.768 -0.600 10.564 1.00 96.50 108 GLU A O 1
ATOM 837 N N . LEU A 1 109 ? -2.560 -0.880 10.816 1.00 94.94 109 LEU A N 1
ATOM 838 C CA . LEU A 1 109 ? -2.597 -2.316 10.573 1.00 94.94 109 LEU A CA 1
ATOM 839 C C . LEU A 1 109 ? -2.625 -3.038 11.911 1.00 94.94 109 LEU A C 1
ATOM 841 O O . LEU A 1 109 ? -1.852 -2.725 12.822 1.00 94.94 109 LEU A O 1
ATOM 845 N N . LYS A 1 110 ? -3.514 -4.020 12.005 1.00 94.56 110 LYS A N 1
ATOM 846 C CA . LYS A 1 110 ? -3.661 -4.871 13.179 1.00 94.56 110 LYS A CA 1
ATOM 847 C C . LYS A 1 110 ? -3.507 -6.321 12.796 1.00 94.56 110 LYS A C 1
ATOM 849 O O . LYS A 1 110 ? -4.001 -6.738 11.751 1.00 94.56 110 LYS A O 1
ATOM 854 N N . ASN A 1 111 ? -2.861 -7.085 13.666 1.00 94.00 111 ASN A N 1
ATOM 855 C CA . ASN A 1 111 ? -2.788 -8.523 13.513 1.00 94.00 111 ASN A CA 1
ATOM 856 C C . ASN A 1 111 ? -4.201 -9.122 13.607 1.00 94.00 111 ASN A C 1
ATOM 858 O O . ASN A 1 111 ? -4.941 -8.854 14.554 1.00 94.00 111 ASN A O 1
ATOM 862 N N . SER A 1 112 ? -4.566 -9.956 12.641 1.00 90.12 112 SER A N 1
ATOM 863 C CA . SER A 1 112 ? -5.902 -10.548 12.531 1.00 90.12 112 SER A CA 1
ATOM 864 C C . SER A 1 112 ? -6.226 -11.553 13.645 1.00 90.12 112 SER A C 1
ATOM 866 O O . SER A 1 112 ? -7.397 -11.838 13.880 1.00 90.12 112 SER A O 1
ATOM 868 N N . VAL A 1 113 ? -5.212 -12.098 14.328 1.00 92.62 113 VAL A N 1
ATOM 869 C CA . VAL A 1 113 ? -5.364 -13.091 15.404 1.00 92.62 113 VAL A CA 1
ATOM 870 C C . VAL A 1 113 ? -5.305 -12.436 16.783 1.00 92.62 113 VAL A C 1
ATOM 872 O O . VAL A 1 113 ? -6.156 -12.716 17.624 1.00 92.62 113 VAL A O 1
ATOM 875 N N . THR A 1 114 ? -4.311 -11.578 17.033 1.00 94.62 114 THR A N 1
ATOM 876 C CA . THR A 1 114 ? -4.099 -10.959 18.356 1.00 94.62 114 THR A CA 1
ATOM 877 C C . THR A 1 114 ? -4.823 -9.624 18.521 1.00 94.62 114 THR A C 1
ATOM 879 O O . THR A 1 114 ? -5.089 -9.211 19.647 1.00 94.62 114 THR A O 1
ATOM 882 N N . GLY A 1 115 ? -5.151 -8.940 17.421 1.00 93.31 115 GLY A N 1
ATOM 883 C CA . GLY A 1 115 ? -5.708 -7.586 17.429 1.00 93.31 115 GLY A CA 1
ATOM 884 C C . GLY A 1 115 ? -4.693 -6.487 17.763 1.00 93.31 115 GLY A C 1
ATOM 885 O O . GLY A 1 115 ? -5.074 -5.318 17.851 1.00 93.31 115 GLY A O 1
ATOM 886 N N . GLU A 1 116 ? -3.418 -6.833 17.954 1.00 96.44 116 GLU A N 1
ATOM 887 C CA . GLU A 1 116 ? -2.353 -5.874 18.250 1.00 96.44 116 GLU A CA 1
ATOM 888 C C . GLU A 1 116 ? -2.004 -5.034 17.020 1.00 96.44 116 GLU A C 1
ATOM 890 O O . GLU A 1 116 ? -1.970 -5.538 15.896 1.00 96.44 116 GLU A O 1
ATOM 895 N N . THR A 1 117 ? -1.716 -3.751 17.238 1.00 96.62 117 THR A N 1
ATOM 896 C CA . THR A 1 117 ? -1.273 -2.841 16.179 1.00 96.62 117 THR A CA 1
ATOM 897 C C . THR A 1 117 ? 0.146 -3.199 15.746 1.00 96.62 117 THR A C 1
ATOM 899 O O . THR A 1 117 ? 1.088 -3.100 16.530 1.00 96.62 117 THR A O 1
ATOM 902 N N . THR A 1 118 ? 0.301 -3.600 14.486 1.00 95.94 118 THR A N 1
ATOM 903 C CA . THR A 1 118 ? 1.596 -3.944 13.881 1.00 95.94 118 THR A CA 1
ATOM 904 C C . THR A 1 118 ? 2.217 -2.761 13.147 1.00 95.94 118 THR A C 1
ATOM 906 O O . THR A 1 118 ? 3.436 -2.701 12.986 1.00 95.94 118 THR A O 1
ATOM 909 N N . PHE A 1 119 ? 1.395 -1.799 12.721 1.00 96.44 119 PHE A N 1
ATOM 910 C CA . PHE A 1 119 ? 1.845 -0.593 12.038 1.00 96.44 119 PHE A CA 1
ATOM 911 C C . PHE A 1 119 ? 0.829 0.539 12.192 1.00 96.44 119 PHE A C 1
ATOM 913 O O . PHE A 1 119 ? -0.377 0.314 12.107 1.00 96.44 119 PHE A O 1
ATOM 920 N N . VAL A 1 120 ? 1.309 1.768 12.363 1.00 96.62 120 VAL A N 1
ATOM 921 C CA . VAL A 1 120 ? 0.470 2.973 12.384 1.00 96.62 120 VAL A CA 1
ATOM 922 C C . VAL A 1 120 ? 0.743 3.750 11.106 1.00 96.62 120 VAL A C 1
ATOM 924 O O . VAL A 1 120 ? 1.887 4.131 10.851 1.00 96.62 120 VAL A O 1
ATOM 927 N N . LEU A 1 121 ? -0.296 3.977 10.299 1.00 94.00 121 LEU A N 1
ATOM 928 C CA . LEU A 1 121 ? -0.155 4.814 9.114 1.00 94.00 121 LEU A CA 1
ATOM 929 C C . LEU A 1 121 ? -0.010 6.269 9.544 1.00 94.00 121 LEU A C 1
ATOM 931 O O . LEU A 1 121 ? -0.697 6.736 10.457 1.00 94.00 121 LEU A O 1
ATOM 935 N N . ASP A 1 122 ? 0.853 7.004 8.851 1.00 94.44 122 ASP A N 1
ATOM 936 C CA . ASP A 1 122 ? 0.910 8.443 9.042 1.00 94.44 122 ASP A CA 1
ATOM 937 C C . ASP A 1 122 ? -0.466 9.042 8.661 1.00 94.44 122 ASP A C 1
ATOM 939 O O . ASP A 1 122 ? -1.006 8.733 7.586 1.00 94.44 122 ASP A O 1
ATOM 943 N N . PRO A 1 123 ? -1.072 9.880 9.528 1.00 92.75 123 PRO A N 1
ATOM 944 C CA . PRO A 1 123 ? -2.423 10.392 9.318 1.00 92.75 123 PRO A CA 1
ATOM 945 C C . PRO A 1 123 ? -2.631 11.111 7.979 1.00 92.75 123 PRO A C 1
ATOM 947 O O . PRO A 1 123 ? -3.737 11.085 7.437 1.00 92.75 123 PRO A O 1
ATOM 950 N N . LEU A 1 124 ? -1.598 11.753 7.420 1.00 91.06 124 LEU A N 1
ATOM 951 C CA . LEU A 1 124 ? -1.695 12.412 6.116 1.00 91.06 124 LEU A CA 1
ATOM 952 C C . LEU A 1 124 ? -1.892 11.387 4.998 1.00 91.06 124 LEU A C 1
ATOM 954 O O . LEU A 1 124 ? -2.737 11.591 4.127 1.00 91.06 124 LEU A O 1
ATOM 958 N N . TYR A 1 125 ? -1.175 10.265 5.051 1.00 90.38 125 TYR A N 1
ATOM 959 C CA . TYR A 1 125 ? -1.314 9.190 4.070 1.00 90.38 125 TYR A CA 1
ATOM 960 C C . TYR A 1 125 ? -2.623 8.434 4.261 1.00 90.38 125 TYR A C 1
ATOM 962 O O . TYR A 1 125 ? -3.302 8.160 3.275 1.00 90.38 125 TYR A O 1
ATOM 970 N N . ALA A 1 126 ? -3.033 8.172 5.506 1.00 90.94 126 ALA A N 1
ATOM 971 C CA . ALA A 1 126 ? -4.319 7.540 5.793 1.00 90.94 126 ALA A CA 1
ATOM 972 C C . ALA A 1 126 ? -5.487 8.342 5.193 1.00 90.94 126 ALA A C 1
ATOM 974 O O . ALA A 1 126 ? -6.353 7.782 4.518 1.00 90.94 126 ALA A O 1
ATOM 975 N N . ARG A 1 127 ? -5.469 9.671 5.363 1.00 91.56 127 ARG A N 1
ATOM 976 C CA . ARG A 1 127 ? -6.481 10.573 4.798 1.00 91.56 127 ARG A CA 1
ATOM 977 C C . ARG A 1 127 ? -6.515 10.551 3.282 1.00 91.56 127 ARG A C 1
ATOM 979 O O . ARG A 1 127 ? -7.599 10.638 2.727 1.00 91.56 127 ARG A O 1
ATOM 986 N N . VAL A 1 128 ? -5.364 10.440 2.623 1.00 89.75 128 VAL A N 1
ATOM 987 C CA . VAL A 1 128 ? -5.279 10.384 1.157 1.00 89.75 128 VAL A CA 1
ATOM 988 C C . VAL A 1 128 ? -5.735 9.020 0.636 1.00 89.75 128 VAL A C 1
ATOM 990 O O . VAL A 1 128 ? -6.591 8.952 -0.244 1.00 89.75 128 VAL A O 1
ATOM 993 N N . LEU A 1 129 ? -5.199 7.933 1.194 1.00 88.31 129 LEU A N 1
ATOM 994 C CA . LEU A 1 129 ? -5.426 6.564 0.723 1.00 88.31 129 LEU A CA 1
ATOM 995 C C . LEU A 1 129 ? -6.856 6.083 0.989 1.00 88.31 129 LEU A C 1
ATOM 997 O O . LEU A 1 129 ? -7.428 5.363 0.171 1.00 88.31 129 LEU A O 1
ATOM 1001 N N . PHE A 1 130 ? -7.454 6.512 2.103 1.00 90.44 130 PHE A N 1
ATOM 1002 C CA . PHE A 1 130 ? -8.781 6.073 2.531 1.00 90.44 130 PHE A CA 1
ATOM 1003 C C . PHE A 1 130 ? -9.842 7.180 2.481 1.00 90.44 130 PHE A C 1
ATOM 1005 O O . PHE A 1 130 ? -10.958 6.947 2.949 1.00 90.44 130 PHE A O 1
ATOM 1012 N N . ALA A 1 131 ? -9.553 8.335 1.857 1.00 91.25 131 ALA A N 1
ATOM 1013 C CA . ALA A 1 131 ? -10.455 9.494 1.751 1.00 91.25 131 ALA A CA 1
ATOM 1014 C C . ALA A 1 131 ? -11.895 9.098 1.410 1.00 91.25 131 ALA A C 1
ATOM 1016 O O . ALA A 1 131 ? -12.845 9.467 2.097 1.00 91.25 131 ALA A O 1
ATOM 1017 N N . ARG A 1 132 ? -12.055 8.299 0.349 1.00 88.44 132 ARG A N 1
ATOM 1018 C CA . ARG A 1 132 ? -13.363 7.865 -0.147 1.00 88.44 132 ARG A CA 1
ATOM 1019 C C . ARG A 1 132 ? -14.118 7.000 0.864 1.00 88.44 132 ARG A C 1
ATOM 1021 O O . ARG A 1 132 ? -15.332 7.140 0.989 1.00 88.44 132 ARG A O 1
ATOM 1028 N N . GLY A 1 133 ? -13.419 6.106 1.563 1.00 89.19 133 GLY A N 1
ATOM 1029 C CA . GLY A 1 133 ? -14.007 5.253 2.599 1.00 89.19 133 GLY A CA 1
ATOM 1030 C C . GLY A 1 133 ? -14.395 6.059 3.836 1.00 89.19 133 GLY A C 1
ATOM 1031 O O . GLY A 1 133 ? -15.540 5.995 4.273 1.00 89.19 133 GLY A O 1
ATOM 1032 N N . MET A 1 134 ? -13.473 6.890 4.324 1.00 92.50 134 MET A N 1
ATOM 1033 C CA . MET A 1 134 ? -13.687 7.773 5.471 1.00 92.50 134 MET A CA 1
ATOM 1034 C C . MET A 1 134 ? -14.847 8.746 5.228 1.00 92.50 134 MET A C 1
ATOM 1036 O O . MET A 1 134 ? -15.756 8.816 6.042 1.00 92.50 134 MET A O 1
ATOM 1040 N N . ASN A 1 135 ? -14.897 9.418 4.072 1.00 92.38 135 ASN A N 1
ATOM 1041 C CA . ASN A 1 135 ? -16.002 10.319 3.724 1.00 92.38 135 ASN A CA 1
ATOM 1042 C C . ASN A 1 135 ? -17.347 9.597 3.563 1.00 92.38 135 ASN A C 1
ATOM 1044 O O . ASN A 1 135 ? -18.397 10.207 3.755 1.00 92.38 135 ASN A O 1
ATOM 1048 N N . ARG A 1 136 ? -17.345 8.315 3.172 1.00 91.62 136 ARG A N 1
ATOM 1049 C CA . ARG A 1 136 ? -18.580 7.528 3.057 1.00 91.62 136 ARG A CA 1
ATOM 1050 C C . ARG A 1 136 ? -19.197 7.261 4.429 1.00 91.62 136 ARG A C 1
ATOM 1052 O O . ARG A 1 136 ? -20.420 7.269 4.533 1.00 91.62 136 ARG A O 1
ATOM 1059 N N . HIS A 1 137 ? -18.375 6.992 5.440 1.00 92.62 137 HIS A N 1
ATOM 1060 C CA . HIS A 1 137 ? -18.846 6.733 6.801 1.00 92.62 137 HIS A CA 1
ATOM 1061 C C . HIS A 1 137 ? -19.044 8.020 7.609 1.00 92.62 137 HIS A C 1
ATOM 1063 O O . HIS A 1 137 ? -20.034 8.138 8.326 1.00 92.62 137 HIS A O 1
ATOM 1069 N N . ASN A 1 138 ? -18.164 9.007 7.426 1.00 93.50 138 ASN A N 1
ATOM 1070 C CA . ASN A 1 138 ? -18.224 10.322 8.053 1.00 93.50 138 ASN A CA 1
ATOM 1071 C C . ASN A 1 138 ? -18.125 11.452 7.000 1.00 93.50 138 ASN A C 1
ATOM 1073 O O . ASN A 1 138 ? -17.035 11.965 6.720 1.00 93.50 138 ASN A O 1
ATOM 1077 N N . PRO A 1 139 ? -19.262 11.885 6.420 1.00 92.75 139 PRO A N 1
ATOM 1078 C CA . PRO A 1 139 ? -19.291 12.932 5.395 1.00 92.75 139 PRO A CA 1
ATOM 1079 C C . PRO A 1 139 ? -18.802 14.310 5.864 1.00 92.75 139 PRO A C 1
ATOM 1081 O O . PRO A 1 139 ? -18.509 15.170 5.029 1.00 92.75 139 PRO A O 1
ATOM 1084 N N . GLU A 1 140 ? -18.722 14.555 7.176 1.00 94.31 140 GLU A N 1
ATOM 1085 C CA . GLU A 1 140 ? -18.277 15.841 7.724 1.00 94.31 140 GLU A CA 1
ATOM 1086 C C . GLU A 1 140 ? -16.772 16.065 7.561 1.00 94.31 140 GLU A C 1
ATOM 1088 O O . GLU A 1 140 ? -16.346 17.221 7.485 1.00 94.31 140 GLU A O 1
ATOM 1093 N N . LEU A 1 141 ? -15.986 14.987 7.427 1.00 91.31 141 LEU A N 1
ATOM 1094 C CA . LEU A 1 141 ? -14.539 15.065 7.220 1.00 91.31 141 LEU A CA 1
ATOM 1095 C C . LEU A 1 141 ? -14.164 15.825 5.944 1.00 91.31 141 LEU A C 1
ATOM 1097 O O . LEU A 1 141 ? -13.144 16.515 5.923 1.00 91.31 141 LEU A O 1
ATOM 1101 N N . LYS A 1 142 ? -14.976 15.692 4.884 1.00 91.56 142 LYS A N 1
ATOM 1102 C CA . LYS A 1 142 ? -14.789 16.361 3.584 1.00 91.56 142 LYS A CA 1
ATOM 1103 C C . LYS A 1 142 ? -13.360 16.223 3.046 1.00 91.56 142 LYS A C 1
ATOM 1105 O O . LYS A 1 142 ? -12.803 17.175 2.494 1.00 91.56 142 LYS A O 1
ATOM 1110 N N . LEU A 1 143 ? -12.758 15.044 3.213 1.00 89.81 143 LEU A N 1
ATOM 1111 C CA . LEU A 1 143 ? -11.418 14.777 2.700 1.00 89.81 143 LEU A CA 1
ATOM 1112 C C . LEU A 1 143 ? -11.424 14.888 1.168 1.00 89.81 143 LEU A C 1
ATOM 1114 O O . LEU A 1 143 ? -12.399 14.474 0.535 1.00 89.81 143 LEU A O 1
ATOM 1118 N N . PRO A 1 144 ? -10.369 15.434 0.550 1.00 86.25 144 PRO A N 1
ATOM 1119 C CA . PRO A 1 144 ? -10.260 15.442 -0.901 1.00 86.25 144 PRO A CA 1
ATOM 1120 C C . PRO A 1 144 ? -10.230 14.003 -1.438 1.00 86.25 144 PRO A C 1
ATOM 1122 O O . PRO A 1 144 ? -9.383 13.206 -1.045 1.00 86.25 144 PRO A O 1
ATOM 1125 N N . ASP A 1 145 ? -11.157 13.663 -2.337 1.00 79.12 145 ASP A N 1
ATOM 1126 C CA . ASP A 1 145 ? -11.094 12.405 -3.088 1.00 79.12 145 ASP A CA 1
ATOM 1127 C C . ASP A 1 145 ? -10.134 12.597 -4.266 1.00 79.12 145 ASP A C 1
ATOM 1129 O O . ASP A 1 145 ? -10.387 13.393 -5.173 1.00 79.12 145 ASP A O 1
ATOM 1133 N N . HIS A 1 146 ? -9.005 11.895 -4.220 1.00 69.31 146 HIS A N 1
ATOM 1134 C CA . HIS A 1 146 ? -7.921 12.054 -5.183 1.00 69.31 146 HIS A CA 1
ATOM 1135 C C . HIS A 1 146 ? -8.118 11.265 -6.489 1.00 69.31 146 HIS A C 1
ATOM 1137 O O . HIS A 1 146 ? -7.260 11.335 -7.367 1.00 69.31 146 HIS A O 1
ATOM 1143 N N . GLY A 1 147 ? -9.261 10.593 -6.678 1.00 63.56 147 GLY A N 1
ATOM 1144 C CA . GLY A 1 147 ? -9.632 9.986 -7.957 1.00 63.56 147 GLY A CA 1
ATOM 1145 C C . GLY A 1 147 ? -8.625 8.950 -8.476 1.00 63.56 147 GLY A C 1
ATOM 1146 O O . GLY A 1 147 ? -7.862 8.348 -7.723 1.00 63.56 147 GLY A O 1
ATOM 1147 N N . ALA A 1 148 ? -8.651 8.691 -9.787 1.00 58.41 148 ALA A N 1
ATOM 1148 C CA . ALA A 1 148 ? -7.690 7.783 -10.403 1.00 58.41 148 ALA A CA 1
ATOM 1149 C C . ALA A 1 148 ? -6.296 8.425 -10.421 1.00 58.41 148 ALA A C 1
ATOM 1151 O O . ALA A 1 148 ? -6.114 9.524 -10.933 1.00 58.41 148 ALA A O 1
ATOM 1152 N N . VAL A 1 149 ? -5.315 7.674 -9.930 1.00 65.44 149 VAL A N 1
ATOM 1153 C CA . VAL A 1 149 ? -3.902 8.040 -9.720 1.00 65.44 149 VAL A CA 1
ATOM 1154 C C . VAL A 1 149 ? -3.143 8.405 -11.023 1.00 65.44 149 VAL A C 1
ATOM 1156 O O . VAL A 1 149 ? -1.970 8.775 -11.002 1.00 65.44 149 VAL A O 1
ATOM 1159 N N . GLY A 1 150 ? -3.826 8.367 -12.171 1.00 65.94 150 GLY A N 1
ATOM 1160 C CA . GLY A 1 150 ? -3.306 8.788 -13.469 1.00 65.94 150 GLY A CA 1
ATOM 1161 C C . GLY A 1 150 ? -2.084 7.982 -13.890 1.00 65.94 150 GLY A C 1
ATOM 1162 O O . GLY A 1 150 ? -2.000 6.780 -13.632 1.00 65.94 150 GLY A O 1
ATOM 1163 N N . ASP A 1 151 ? -1.119 8.669 -14.497 1.00 70.62 151 ASP A N 1
ATOM 1164 C CA . ASP A 1 151 ? 0.100 8.057 -15.020 1.00 70.62 151 ASP A CA 1
ATOM 1165 C C . ASP A 1 151 ? 0.963 7.414 -13.929 1.00 70.62 151 ASP A C 1
ATOM 1167 O O . ASP A 1 151 ? 1.853 6.654 -14.255 1.00 70.62 151 ASP A O 1
ATOM 1171 N N . TRP A 1 152 ? 0.740 7.654 -12.638 1.00 82.75 152 TRP A N 1
ATOM 1172 C CA . TRP A 1 152 ? 1.607 7.185 -11.546 1.00 82.75 152 TRP A CA 1
ATOM 1173 C C . TRP A 1 152 ? 1.396 5.711 -11.174 1.00 82.75 152 TRP A C 1
ATOM 1175 O O . TRP A 1 152 ? 2.210 5.136 -10.454 1.00 82.75 152 TRP A O 1
ATOM 1185 N N . LEU A 1 153 ? 0.329 5.086 -11.679 1.00 86.62 153 LEU A N 1
ATOM 1186 C CA . LEU A 1 153 ? -0.089 3.732 -11.326 1.00 86.62 153 LEU A CA 1
ATOM 1187 C C . LEU A 1 153 ? -0.157 2.844 -12.570 1.00 86.62 153 LEU A C 1
ATOM 1189 O O . LEU A 1 153 ? -0.968 3.071 -13.465 1.00 86.62 153 LEU A O 1
ATOM 1193 N N . VAL A 1 154 ? 0.642 1.780 -12.596 1.00 86.69 154 VAL A N 1
ATOM 1194 C CA . VAL A 1 154 ? 0.612 0.773 -13.664 1.00 86.69 154 VAL A CA 1
ATOM 1195 C C . VAL A 1 154 ? -0.101 -0.470 -13.152 1.00 86.69 154 VAL A C 1
ATOM 1197 O O . VAL A 1 154 ? 0.226 -0.989 -12.086 1.00 86.69 154 VAL A O 1
ATOM 1200 N N . THR A 1 155 ? -1.090 -0.943 -13.911 1.00 88.38 155 THR A N 1
ATOM 1201 C CA . THR A 1 155 ? -1.841 -2.168 -13.608 1.00 88.38 155 THR A CA 1
ATOM 1202 C C . THR A 1 155 ? -1.418 -3.277 -14.564 1.00 88.38 155 THR A C 1
ATOM 1204 O O . THR A 1 155 ? -1.408 -3.077 -15.776 1.00 88.38 155 THR A O 1
ATOM 1207 N N . TYR A 1 156 ? -1.094 -4.445 -14.018 1.00 86.25 156 TYR A N 1
ATOM 1208 C CA . TYR A 1 156 ? -0.625 -5.607 -14.763 1.00 86.25 156 TYR A CA 1
ATOM 1209 C C . TYR A 1 156 ? -1.719 -6.669 -14.897 1.00 86.25 156 TYR A C 1
ATOM 1211 O O . TYR A 1 156 ? -2.515 -6.901 -13.983 1.00 86.25 156 TYR A O 1
ATOM 1219 N N . ASP A 1 157 ? -1.713 -7.347 -16.042 1.00 86.81 157 ASP A N 1
ATOM 1220 C CA . ASP A 1 157 ? -2.490 -8.561 -16.286 1.00 86.81 157 ASP A CA 1
ATOM 1221 C C . ASP A 1 157 ? -1.675 -9.774 -15.812 1.00 86.81 157 ASP A C 1
ATOM 1223 O O . ASP A 1 157 ? -0.729 -10.215 -16.474 1.00 86.81 157 ASP A O 1
ATOM 1227 N N . LEU A 1 158 ? -2.004 -10.272 -14.617 1.00 84.69 158 LEU A N 1
ATOM 1228 C CA . LEU A 1 158 ? -1.250 -11.352 -13.977 1.00 84.69 158 LEU A CA 1
ATOM 1229 C C . LEU A 1 158 ? -1.475 -12.706 -14.650 1.00 84.69 158 LEU A C 1
ATOM 1231 O O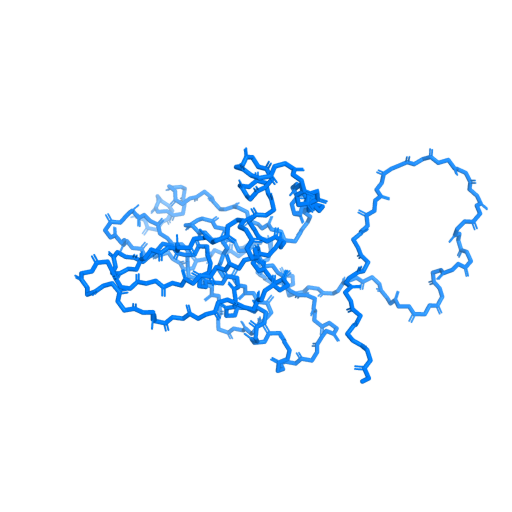 . LEU A 1 158 ? -0.558 -13.530 -14.660 1.00 84.69 158 LEU A O 1
ATOM 1235 N N . ASP A 1 159 ? -2.645 -12.918 -15.253 1.00 82.06 159 ASP A N 1
ATOM 1236 C CA . ASP A 1 159 ? -2.966 -14.158 -15.957 1.00 82.06 159 ASP A CA 1
ATOM 1237 C C . ASP A 1 159 ? -2.121 -14.276 -17.225 1.00 82.06 159 ASP A C 1
ATOM 1239 O O . ASP A 1 159 ? -1.479 -15.304 -17.456 1.00 82.06 159 ASP A O 1
ATOM 1243 N N . ASN A 1 160 ? -2.005 -13.182 -17.984 1.00 81.00 160 ASN A N 1
ATOM 1244 C CA . ASN A 1 160 ? -1.142 -13.110 -19.163 1.00 81.00 160 ASN A CA 1
ATOM 1245 C C . ASN A 1 160 ? 0.333 -13.366 -18.805 1.00 81.00 160 ASN A C 1
ATOM 1247 O O . ASN A 1 160 ? 1.011 -14.165 -19.462 1.00 81.00 160 ASN A O 1
ATOM 1251 N N . ILE A 1 161 ? 0.822 -12.753 -17.719 1.00 78.75 161 ILE A N 1
ATOM 1252 C CA . ILE A 1 161 ? 2.194 -12.963 -17.227 1.00 78.75 161 ILE A CA 1
ATOM 1253 C C . ILE A 1 161 ? 2.421 -14.427 -16.833 1.00 78.75 161 ILE A C 1
ATOM 1255 O O . ILE A 1 161 ? 3.471 -14.985 -17.162 1.00 78.75 161 ILE A O 1
ATOM 1259 N N . ARG A 1 162 ? 1.450 -15.066 -16.169 1.00 75.75 162 ARG A N 1
ATOM 1260 C CA . ARG A 1 162 ? 1.530 -16.485 -15.805 1.00 75.75 162 ARG A CA 1
ATOM 1261 C C . ARG A 1 162 ? 1.592 -17.375 -17.045 1.00 75.75 162 ARG A C 1
ATOM 1263 O O . ARG A 1 162 ? 2.471 -18.228 -17.117 1.00 75.75 162 ARG A O 1
ATOM 1270 N N . THR A 1 163 ? 0.725 -17.153 -18.034 1.00 73.44 163 THR A N 1
ATOM 1271 C CA . THR A 1 163 ? 0.709 -17.958 -19.270 1.00 73.44 163 THR A CA 1
ATOM 1272 C C . THR A 1 163 ? 1.967 -17.815 -20.121 1.00 73.44 163 THR A C 1
ATOM 1274 O O . THR A 1 163 ? 2.352 -18.777 -20.765 1.00 73.44 163 THR A O 1
ATOM 1277 N N . LYS A 1 164 ? 2.642 -16.658 -20.113 1.00 66.19 164 LYS A N 1
ATOM 1278 C CA . LYS A 1 164 ? 3.908 -16.462 -20.848 1.00 66.19 164 LYS A CA 1
ATOM 1279 C C . LYS A 1 164 ? 5.123 -17.116 -20.186 1.00 66.19 164 LYS A C 1
ATOM 1281 O O . LYS A 1 164 ? 6.178 -17.186 -20.809 1.00 66.19 164 LYS A O 1
ATOM 1286 N N . ARG A 1 165 ? 5.007 -17.510 -18.914 1.00 59.56 165 ARG A N 1
ATOM 1287 C CA . ARG A 1 165 ? 6.067 -18.198 -18.161 1.00 59.56 165 ARG A CA 1
ATOM 1288 C C . ARG A 1 165 ? 5.903 -19.721 -18.131 1.00 59.56 165 ARG A C 1
ATOM 1290 O O . ARG A 1 165 ? 6.854 -20.385 -17.728 1.00 59.56 165 ARG A O 1
ATOM 1297 N N . ALA A 1 166 ? 4.724 -20.234 -18.486 1.00 51.34 166 ALA A N 1
ATOM 1298 C CA . ALA A 1 166 ? 4.443 -21.663 -18.642 1.00 51.34 166 ALA A CA 1
ATOM 1299 C C . ALA A 1 166 ? 4.911 -22.158 -20.017 1.00 51.34 166 ALA A C 1
ATOM 1301 O O . ALA A 1 166 ? 5.369 -23.319 -20.079 1.00 51.34 166 ALA A O 1
#

pLDDT: mean 78.97, std 20.52, range [22.91, 96.62]

Radius of gyration: 18.05 Å; chains: 1; bounding box: 35×54×41 Å

Foldseek 3Di:
DDDDDDDDDDDDDDDDDPPPVCPDDDDFDWPCVCAPPHQFDWDQDPVGIAGDWPPALQWAGQARFKIFGHGPVDDSVVSNLVRVLRNVQHYDDPQWDWDADLVLQWIFIAGPPPRHTPGTHDSVSSCAVCVVVSCVVPVVVVRDPPPPPPPRMDGDDVVVSVVVVD

Sequence (166 aa):
MPYRIFPIAVGTSRSDTWKAAALAIGSPTFQEEYRGSYVPKVIDTGYGLQVVAPDTPYVAAAGPNKLYFIDTQFDPETVKHVKEQIEKATVPNPEEYVAIDDVSATAELKNSVTGETTFVLDPLYARVLFARGMNRHNPELKLPDHGAVGDWLVTYDLDNIRTKRA

Organism: Aspergillus oryzae (NCBI:txid5062)